Protein AF-B8JB58-F1 (afdb_monomer_lite)

Organism: Anaeromyxobacter dehalogenans (strain ATCC BAA-258 / DSM 21875 / 2CP-1) (NCBI:txid455488)

Radius of gyration: 18.58 Å; chains: 1; bounding box: 36×43×38 Å

Structure (mmCIF, N/CA/C/O backbone):
data_AF-B8JB58-F1
#
_entry.id   AF-B8JB58-F1
#
loop_
_atom_site.group_PDB
_atom_site.id
_atom_site.type_symbol
_atom_site.label_atom_id
_atom_site.label_alt_id
_atom_site.label_comp_id
_atom_site.label_asym_id
_atom_site.label_entity_id
_atom_site.label_seq_id
_atom_site.pdbx_PDB_ins_code
_atom_site.Cartn_x
_atom_site.Cartn_y
_atom_site.Cartn_z
_atom_site.occupancy
_atom_site.B_iso_or_equiv
_atom_site.auth_seq_id
_atom_site.auth_comp_id
_atom_site.auth_asym_id
_atom_site.auth_atom_id
_atom_site.pdbx_PDB_model_num
ATOM 1 N N . MET A 1 1 ? 19.565 27.646 -22.047 1.00 63.03 1 MET A N 1
ATOM 2 C CA . MET A 1 1 ? 18.203 27.073 -21.994 1.00 63.03 1 MET A CA 1
ATOM 3 C C . MET A 1 1 ? 18.299 25.704 -21.349 1.00 63.03 1 MET A C 1
ATOM 5 O O . MET A 1 1 ? 19.075 24.891 -21.829 1.00 63.03 1 MET A O 1
ATOM 9 N N . LEU A 1 2 ? 17.611 25.487 -20.227 1.00 74.00 2 LEU A N 1
ATOM 10 C CA . LEU A 1 2 ? 17.613 24.202 -19.527 1.00 74.00 2 LEU A CA 1
ATOM 11 C C . LEU A 1 2 ? 16.734 23.228 -20.325 1.00 74.00 2 LEU A C 1
ATOM 13 O O . LEU A 1 2 ? 15.554 23.510 -20.531 1.00 74.00 2 LEU A O 1
ATOM 17 N N . ALA A 1 3 ? 17.317 22.147 -20.846 1.00 80.31 3 ALA A N 1
ATOM 18 C CA . ALA A 1 3 ? 16.585 21.167 -21.642 1.00 80.31 3 ALA A CA 1
ATOM 19 C C . ALA A 1 3 ? 15.440 20.569 -20.811 1.00 80.31 3 ALA A C 1
ATOM 21 O O . ALA A 1 3 ? 15.650 20.117 -19.684 1.00 80.31 3 ALA A O 1
ATOM 22 N N . LYS A 1 4 ? 14.223 20.596 -21.360 1.00 81.19 4 LYS A N 1
ATOM 23 C CA . LYS A 1 4 ? 13.049 20.000 -20.721 1.00 81.19 4 LYS A CA 1
ATOM 24 C C . LYS A 1 4 ? 13.224 18.476 -20.767 1.00 81.19 4 LYS A C 1
ATOM 26 O O . LYS A 1 4 ? 13.422 17.954 -21.864 1.00 81.19 4 LYS A O 1
ATOM 31 N N . PRO A 1 5 ? 13.188 17.759 -19.633 1.00 81.38 5 PRO A N 1
ATOM 32 C CA . PRO A 1 5 ? 13.223 16.306 -19.673 1.00 81.38 5 PRO A CA 1
ATOM 33 C C . PRO A 1 5 ? 11.970 15.806 -20.403 1.00 81.38 5 PRO A C 1
ATOM 35 O O . PRO A 1 5 ? 10.851 16.147 -20.022 1.00 81.38 5 PRO A O 1
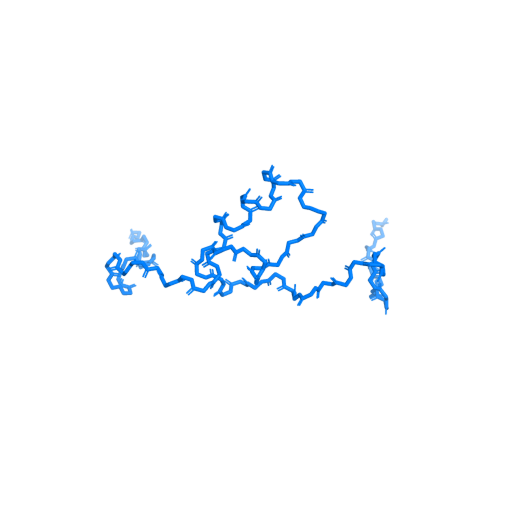ATOM 38 N N . CYS A 1 6 ? 12.177 15.022 -21.460 1.00 82.56 6 CYS A N 1
ATOM 39 C CA . CYS A 1 6 ? 11.127 14.356 -22.229 1.00 82.56 6 CYS A CA 1
ATOM 40 C C . CYS A 1 6 ? 11.206 12.850 -21.942 1.00 82.56 6 CYS A C 1
ATOM 42 O O . CYS A 1 6 ? 11.837 12.119 -22.709 1.00 82.56 6 CYS A O 1
ATOM 44 N N . PRO A 1 7 ? 10.662 12.378 -20.806 1.00 83.50 7 PRO A N 1
ATOM 45 C CA . PRO A 1 7 ? 10.643 10.955 -20.508 1.00 83.50 7 PRO A CA 1
ATOM 46 C C . PRO A 1 7 ? 9.846 10.215 -21.587 1.00 83.50 7 PRO A C 1
ATOM 48 O O . PRO A 1 7 ? 8.810 10.691 -22.046 1.00 83.50 7 PRO A O 1
ATOM 51 N N . THR A 1 8 ? 10.360 9.066 -22.016 1.00 83.62 8 THR A N 1
ATOM 52 C CA . THR A 1 8 ? 9.675 8.184 -22.968 1.00 83.62 8 THR A CA 1
ATOM 53 C C . THR A 1 8 ? 8.971 7.082 -22.191 1.00 83.62 8 THR A C 1
ATOM 55 O O . THR A 1 8 ? 9.542 6.551 -21.237 1.00 83.62 8 THR A O 1
ATOM 58 N N . GLU A 1 9 ? 7.742 6.760 -22.596 1.00 80.50 9 GLU A N 1
ATOM 59 C CA . GLU A 1 9 ? 6.982 5.644 -22.032 1.00 80.50 9 GLU A CA 1
ATOM 60 C C . GLU A 1 9 ? 7.774 4.343 -22.135 1.00 80.50 9 GLU A C 1
ATOM 62 O O . GLU A 1 9 ? 8.386 4.032 -23.162 1.00 80.50 9 GLU A O 1
ATOM 67 N N . LEU A 1 10 ? 7.759 3.579 -21.050 1.00 74.75 10 LEU A N 1
ATOM 68 C CA . LEU A 1 10 ? 8.480 2.326 -20.989 1.00 74.75 10 LEU A CA 1
ATOM 69 C C . LEU A 1 10 ? 7.581 1.213 -21.538 1.00 74.75 10 LEU A C 1
ATOM 71 O O . LEU A 1 10 ? 6.621 0.799 -20.896 1.00 74.75 10 LEU A O 1
ATOM 75 N N . THR A 1 11 ? 7.890 0.721 -22.736 1.00 79.38 11 THR A N 1
ATOM 76 C CA . THR A 1 11 ? 7.073 -0.287 -23.440 1.00 79.38 11 THR A CA 1
ATOM 77 C C . THR A 1 11 ? 7.154 -1.688 -22.827 1.00 79.38 11 THR A C 1
ATOM 79 O O . THR A 1 11 ? 6.333 -2.547 -23.142 1.00 79.38 11 THR A O 1
ATOM 82 N N . THR A 1 12 ? 8.123 -1.928 -21.943 1.00 66.06 12 THR A N 1
ATOM 83 C CA . THR A 1 12 ? 8.329 -3.196 -21.232 1.00 66.06 12 THR A CA 1
ATOM 84 C C . THR A 1 12 ? 8.677 -2.930 -19.771 1.00 66.06 12 THR A C 1
ATOM 86 O O . THR A 1 12 ? 9.378 -1.959 -19.504 1.00 66.06 12 THR A O 1
ATOM 89 N N . PRO A 1 13 ? 8.296 -3.786 -18.809 1.00 65.38 13 PRO A N 1
ATOM 90 C CA . PRO A 1 13 ? 8.732 -3.632 -17.424 1.00 65.38 13 PRO A CA 1
ATOM 91 C C . PRO A 1 13 ? 10.263 -3.561 -17.325 1.00 65.38 13 PRO A C 1
ATOM 93 O O . PRO A 1 13 ? 10.955 -4.340 -17.975 1.00 65.38 13 PRO A O 1
ATOM 96 N N . ILE A 1 14 ? 10.797 -2.688 -16.459 1.00 70.88 14 ILE A N 1
ATOM 97 C CA . ILE A 1 14 ? 12.250 -2.611 -16.172 1.00 70.88 14 ILE A CA 1
ATOM 98 C C . ILE A 1 14 ? 12.788 -3.976 -15.701 1.00 70.88 14 ILE A C 1
ATOM 100 O O . ILE A 1 14 ? 13.971 -4.270 -15.844 1.00 70.88 14 ILE A O 1
ATOM 104 N N . ASN A 1 15 ? 11.914 -4.821 -15.146 1.00 62.97 15 ASN A N 1
ATOM 105 C CA . ASN A 1 15 ? 12.249 -6.153 -14.671 1.00 62.97 15 ASN A CA 1
ATOM 106 C C . ASN A 1 15 ? 11.241 -7.199 -15.205 1.00 62.97 15 ASN A C 1
ATOM 108 O O . ASN A 1 15 ? 10.197 -7.400 -14.581 1.00 62.97 15 ASN A O 1
ATOM 112 N N . PRO A 1 16 ? 11.514 -7.828 -16.365 1.00 56.91 16 PRO A N 1
ATOM 113 C CA . PRO A 1 16 ? 10.571 -8.724 -17.043 1.00 56.91 16 PRO A CA 1
ATOM 114 C C . PRO A 1 16 ? 10.340 -10.058 -16.312 1.00 56.91 16 PRO A C 1
ATOM 116 O O . PRO A 1 16 ? 9.239 -10.591 -16.393 1.00 56.91 16 PRO A O 1
ATOM 119 N N . ASP A 1 17 ? 11.308 -10.552 -15.528 1.00 52.50 17 ASP A N 1
ATOM 120 C CA . ASP A 1 17 ? 11.146 -11.748 -14.674 1.00 52.50 17 ASP A CA 1
ATOM 121 C C . ASP A 1 17 ? 10.271 -11.494 -13.434 1.00 52.50 17 ASP A C 1
ATOM 123 O O . ASP A 1 17 ? 9.930 -12.410 -12.687 1.00 52.50 17 ASP A O 1
ATOM 127 N N . ARG A 1 18 ? 9.926 -10.230 -13.169 1.00 53.94 18 ARG A N 1
ATOM 128 C CA . ARG A 1 18 ? 9.216 -9.791 -11.964 1.00 53.94 18 ARG A CA 1
ATOM 129 C C . ARG A 1 18 ? 7.978 -9.005 -12.340 1.00 53.94 18 ARG A C 1
ATOM 131 O O . ARG A 1 18 ? 7.826 -7.851 -11.932 1.00 53.94 18 ARG A O 1
ATOM 138 N N . GLY A 1 19 ? 7.112 -9.646 -13.128 1.00 51.47 19 GLY A N 1
ATOM 139 C CA . GLY A 1 19 ? 5.764 -9.155 -13.387 1.00 51.47 19 GLY A CA 1
ATOM 140 C C . GLY A 1 19 ? 5.166 -8.577 -12.105 1.00 51.47 19 GLY A C 1
ATOM 141 O O . GLY A 1 19 ? 5.269 -9.168 -11.027 1.00 51.47 19 GLY A O 1
ATOM 142 N N . VAL A 1 20 ? 4.612 -7.370 -12.192 1.00 56.31 20 VAL A N 1
ATOM 143 C CA . VAL A 1 20 ? 3.893 -6.790 -11.061 1.00 56.31 20 VAL A CA 1
ATOM 144 C C . VAL A 1 20 ? 2.596 -7.590 -10.972 1.00 56.31 20 VAL A C 1
ATOM 146 O O . VAL A 1 20 ? 1.653 -7.304 -11.697 1.00 56.31 20 VAL A O 1
ATOM 149 N N . GLU A 1 21 ? 2.566 -8.642 -10.144 1.00 56.41 21 GLU A N 1
ATOM 150 C CA . GLU A 1 21 ? 1.389 -9.524 -9.983 1.00 56.41 21 GLU A CA 1
ATOM 151 C C . GLU A 1 21 ? 0.120 -8.760 -9.545 1.00 56.41 21 GLU A C 1
ATOM 153 O O . GLU A 1 21 ? -0.990 -9.275 -9.596 1.00 56.41 21 GLU A O 1
ATOM 158 N N . GLY A 1 22 ? 0.281 -7.493 -9.173 1.00 62.41 22 GLY A N 1
ATOM 159 C CA . GLY A 1 22 ? -0.724 -6.443 -9.231 1.00 62.41 22 GLY A CA 1
ATOM 160 C C . GLY A 1 22 ? -0.028 -5.105 -9.002 1.00 62.41 22 GLY A C 1
ATOM 161 O O . GLY A 1 22 ? 0.984 -5.047 -8.300 1.00 62.41 22 GLY A O 1
ATOM 162 N N . HIS A 1 23 ? -0.518 -4.020 -9.598 1.00 59.47 23 HIS A N 1
ATOM 163 C CA . HIS A 1 23 ? -0.004 -2.693 -9.258 1.00 59.47 23 HIS A CA 1
ATOM 164 C C . HIS A 1 23 ? -0.298 -2.374 -7.786 1.00 59.47 23 HIS A C 1
ATOM 166 O O . HIS A 1 23 ? -1.263 -2.879 -7.210 1.00 59.47 23 HIS A O 1
ATOM 172 N N . ARG A 1 24 ? 0.540 -1.525 -7.177 1.00 68.50 24 ARG A N 1
ATOM 173 C CA . ARG A 1 24 ? 0.311 -0.977 -5.832 1.00 68.50 24 ARG A CA 1
ATOM 174 C C . ARG A 1 24 ? -1.145 -0.519 -5.726 1.00 68.50 24 ARG A C 1
ATOM 176 O O . ARG A 1 24 ? -1.561 0.359 -6.475 1.00 68.50 24 ARG A O 1
ATOM 183 N N . ASN A 1 25 ? -1.916 -1.134 -4.835 1.00 72.75 25 ASN A N 1
ATOM 184 C CA . ASN A 1 25 ? -3.331 -0.818 -4.699 1.00 72.75 25 ASN A CA 1
ATOM 1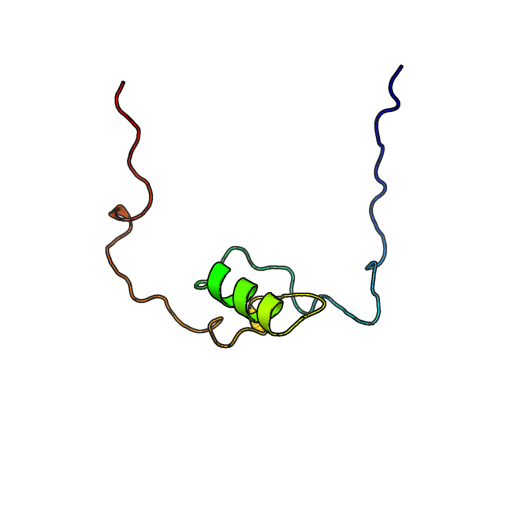85 C C . ASN A 1 25 ? -3.503 0.242 -3.611 1.00 72.75 25 ASN A C 1
ATOM 187 O O . ASN A 1 25 ? -3.365 -0.079 -2.436 1.00 72.75 25 ASN A O 1
ATOM 191 N N . LEU A 1 26 ? -3.806 1.485 -3.993 1.00 74.00 26 LEU A N 1
ATOM 192 C CA . LEU A 1 26 ? -4.061 2.579 -3.045 1.00 74.00 26 LEU A CA 1
ATOM 193 C C . LEU A 1 26 ? -5.299 2.337 -2.165 1.00 74.00 26 LEU A C 1
ATOM 195 O O . LEU A 1 26 ? -5.405 2.935 -1.104 1.00 74.00 26 LEU A O 1
ATOM 199 N N . PHE A 1 27 ? -6.205 1.444 -2.572 1.00 81.56 27 PHE A N 1
ATOM 200 C CA . PHE A 1 27 ? -7.397 1.059 -1.808 1.00 81.56 27 PHE A CA 1
ATOM 201 C C . PHE A 1 27 ? -7.148 -0.124 -0.857 1.00 81.56 27 PHE A C 1
ATOM 203 O O . PHE A 1 27 ? -8.081 -0.782 -0.412 1.00 81.56 27 PHE A O 1
ATOM 210 N N . CYS A 1 28 ? -5.885 -0.444 -0.580 1.00 85.62 28 CYS A N 1
ATOM 211 C CA . CYS A 1 28 ? -5.500 -1.461 0.393 1.00 85.62 28 CYS A CA 1
ATOM 212 C C . CYS A 1 28 ? -5.862 -0.992 1.811 1.00 85.62 28 CYS A C 1
ATOM 214 O O . CYS A 1 28 ? -5.318 0.011 2.270 1.00 85.62 28 CYS A O 1
ATOM 216 N N . ASN A 1 29 ? -6.724 -1.735 2.514 1.00 87.19 29 ASN A N 1
ATOM 217 C CA . ASN A 1 29 ? -7.174 -1.403 3.875 1.00 87.19 29 ASN A CA 1
ATOM 218 C C . ASN A 1 29 ? -6.015 -1.114 4.842 1.00 87.19 29 ASN A C 1
ATOM 220 O O . ASN A 1 29 ? -6.072 -0.174 5.626 1.00 87.19 29 ASN A O 1
ATOM 224 N N . PHE A 1 30 ? -4.942 -1.898 4.742 1.00 89.62 30 PHE A N 1
ATOM 225 C CA . PHE A 1 30 ? -3.745 -1.771 5.572 1.00 89.62 30 PHE A CA 1
ATOM 226 C C . PHE A 1 30 ? -2.517 -1.421 4.726 1.00 89.62 30 PHE A C 1
ATOM 228 O O . PHE A 1 30 ? -1.471 -2.062 4.845 1.00 89.62 30 PHE A O 1
ATOM 235 N N . TYR A 1 31 ? -2.652 -0.431 3.833 1.00 89.75 31 TYR A N 1
ATOM 236 C CA . TYR A 1 31 ? -1.609 -0.038 2.876 1.00 89.75 31 TYR A CA 1
ATOM 237 C C . TYR A 1 31 ? -0.235 0.131 3.535 1.00 89.75 31 TYR A C 1
ATOM 239 O O . TYR A 1 31 ? 0.722 -0.528 3.126 1.00 89.75 31 TYR A O 1
ATOM 247 N N . ASP A 1 32 ? -0.156 0.960 4.577 1.00 91.00 32 ASP A N 1
ATOM 248 C CA . ASP A 1 32 ? 1.106 1.292 5.244 1.00 91.00 32 ASP A CA 1
ATOM 249 C C . ASP A 1 32 ? 1.719 0.070 5.932 1.00 91.00 32 ASP A C 1
ATOM 251 O O . ASP A 1 32 ? 2.891 -0.238 5.726 1.00 91.00 32 ASP A O 1
ATOM 255 N N . SER A 1 33 ? 0.918 -0.701 6.671 1.00 93.06 33 SER A N 1
ATOM 256 C CA . SER A 1 33 ? 1.398 -1.913 7.346 1.00 93.06 33 SER A CA 1
ATOM 257 C C . SER A 1 33 ? 1.896 -2.968 6.355 1.00 93.06 33 SER A C 1
ATOM 259 O O . SER A 1 33 ? 2.918 -3.617 6.585 1.00 93.06 33 SER A O 1
ATOM 261 N N . CYS A 1 34 ? 1.207 -3.120 5.225 1.00 91.12 34 CYS A N 1
ATOM 262 C CA . CYS A 1 34 ? 1.618 -4.026 4.163 1.00 91.12 34 CYS A CA 1
ATOM 263 C C . CYS A 1 34 ? 2.883 -3.553 3.442 1.00 91.12 34 CYS A C 1
ATOM 265 O O . CYS A 1 34 ? 3.703 -4.384 3.043 1.00 91.12 34 CYS A O 1
ATOM 267 N N . LEU A 1 35 ? 3.054 -2.242 3.265 1.00 91.31 35 LEU A N 1
ATOM 268 C CA . LEU A 1 35 ? 4.270 -1.667 2.704 1.00 91.31 35 LEU A CA 1
ATOM 269 C C . LEU A 1 35 ? 5.460 -1.879 3.652 1.00 91.31 35 LEU A C 1
ATOM 271 O O . LEU A 1 35 ? 6.520 -2.329 3.209 1.00 91.31 35 LEU A O 1
ATOM 275 N N . ASP A 1 36 ? 5.267 -1.645 4.949 1.00 94.06 36 ASP A N 1
ATOM 276 C CA . ASP A 1 36 ? 6.269 -1.885 5.989 1.00 94.06 36 ASP A CA 1
ATOM 277 C C . ASP A 1 36 ? 6.722 -3.348 6.025 1.00 94.06 36 ASP A C 1
ATOM 279 O O . ASP 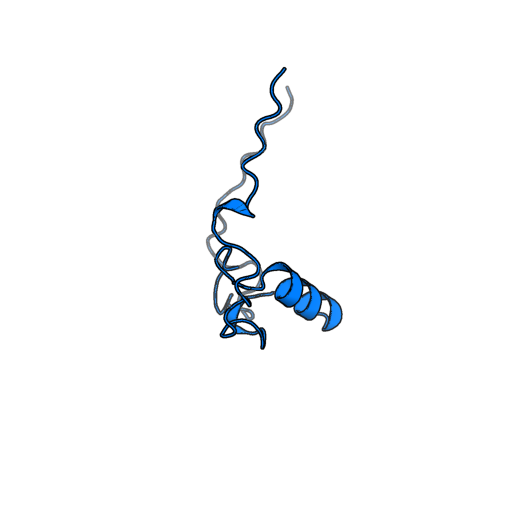A 1 36 ? 7.916 -3.631 6.152 1.00 94.06 36 ASP A O 1
ATOM 283 N N . GLU A 1 37 ? 5.791 -4.298 5.898 1.00 92.94 37 GLU A N 1
ATOM 284 C CA . GLU A 1 37 ? 6.120 -5.724 5.833 1.00 92.94 37 GLU A CA 1
ATOM 285 C C . GLU A 1 37 ? 7.014 -6.041 4.625 1.00 92.94 37 GLU A C 1
ATOM 287 O O . GLU A 1 37 ? 8.001 -6.771 4.755 1.00 92.94 37 GLU A O 1
ATOM 292 N N . ALA A 1 38 ? 6.716 -5.453 3.465 1.00 91.25 38 ALA A N 1
ATOM 293 C CA . ALA A 1 38 ? 7.512 -5.619 2.253 1.00 91.25 38 ALA A CA 1
ATOM 294 C C . ALA A 1 38 ? 8.955 -5.143 2.451 1.00 91.25 38 ALA A C 1
ATOM 296 O O . ALA A 1 38 ? 9.899 -5.836 2.064 1.00 91.25 38 ALA A O 1
ATOM 297 N N . VAL A 1 39 ? 9.121 -3.976 3.083 1.00 93.12 39 VAL A N 1
ATOM 298 C CA . VAL A 1 39 ? 10.431 -3.391 3.390 1.00 93.12 39 VAL A CA 1
ATOM 299 C C . VAL A 1 39 ? 11.189 -4.277 4.376 1.00 93.12 39 VAL A C 1
ATOM 301 O O . VAL A 1 39 ? 12.328 -4.654 4.102 1.00 93.12 39 VAL A O 1
ATOM 304 N N . LYS A 1 40 ? 10.551 -4.684 5.482 1.00 95.12 40 LYS A N 1
ATOM 3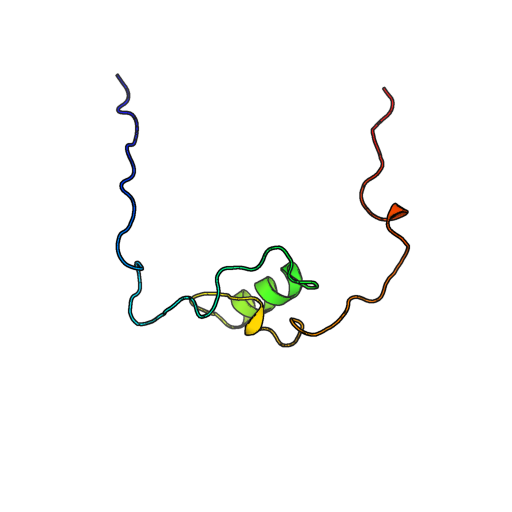05 C CA . LYS A 1 40 ? 11.158 -5.560 6.501 1.00 95.12 40 LYS A CA 1
ATOM 306 C C . LYS A 1 40 ? 11.616 -6.899 5.922 1.00 95.12 40 LYS A C 1
ATOM 308 O O . LYS A 1 40 ? 12.643 -7.427 6.338 1.00 95.12 40 LYS A O 1
ATOM 313 N N . ARG A 1 41 ? 10.875 -7.447 4.955 1.00 91.50 41 ARG A N 1
ATOM 314 C CA . ARG A 1 41 ? 11.198 -8.711 4.274 1.00 91.50 41 ARG A CA 1
ATOM 315 C C . ARG A 1 41 ? 12.121 -8.542 3.060 1.00 91.50 41 ARG A C 1
ATOM 317 O O . ARG A 1 41 ? 12.409 -9.535 2.395 1.00 91.50 41 ARG A O 1
ATOM 324 N N . GLY A 1 42 ? 12.562 -7.323 2.742 1.00 88.94 42 GLY A N 1
ATOM 325 C CA . GLY A 1 42 ? 13.463 -7.055 1.619 1.00 88.94 42 GLY A CA 1
ATOM 326 C C . GLY A 1 42 ? 12.855 -7.390 0.255 1.00 88.94 42 GLY A C 1
ATOM 327 O O . GLY A 1 42 ? 13.545 -7.890 -0.635 1.00 88.94 42 GLY A O 1
ATOM 328 N N . TRP A 1 43 ? 11.549 -7.180 0.080 1.00 86.81 43 TRP A N 1
ATOM 329 C CA . TRP A 1 43 ? 10.899 -7.455 -1.194 1.00 86.81 43 TRP A CA 1
ATOM 330 C C . TRP A 1 43 ? 11.394 -6.496 -2.273 1.00 86.81 43 TRP A C 1
ATOM 332 O O . TRP A 1 43 ? 11.384 -5.280 -2.116 1.00 86.81 43 TRP A O 1
ATOM 342 N N . ASN A 1 44 ? 11.761 -7.056 -3.421 1.00 80.69 44 ASN A N 1
ATOM 343 C CA . ASN A 1 44 ? 12.185 -6.271 -4.579 1.00 80.69 44 ASN A CA 1
ATOM 344 C C . ASN A 1 44 ? 11.060 -5.422 -5.198 1.00 80.69 44 ASN A C 1
ATOM 346 O O . ASN A 1 44 ? 11.323 -4.470 -5.925 1.00 80.69 44 ASN A O 1
ATOM 350 N N . SER A 1 45 ? 9.811 -5.827 -4.979 1.00 77.38 45 SER A N 1
ATOM 351 C CA . SER A 1 45 ? 8.603 -5.133 -5.413 1.00 77.38 45 SER A CA 1
ATOM 352 C C . SER A 1 45 ? 7.466 -5.507 -4.470 1.00 77.38 45 SER A C 1
ATOM 354 O O . SER A 1 45 ? 7.490 -6.578 -3.858 1.00 77.38 45 SER A O 1
ATOM 356 N N . TRP A 1 46 ? 6.470 -4.635 -4.360 1.00 82.75 46 TRP A N 1
ATOM 357 C CA . TRP A 1 46 ? 5.342 -4.809 -3.459 1.00 82.75 46 TRP A CA 1
ATOM 358 C C . TRP A 1 46 ? 4.012 -4.681 -4.197 1.00 82.75 46 TRP A C 1
ATOM 360 O O . TRP A 1 46 ? 3.824 -3.785 -5.019 1.00 82.75 46 TRP A O 1
ATOM 370 N N . THR A 1 47 ? 3.089 -5.567 -3.836 1.00 84.62 47 THR A N 1
ATOM 371 C CA . THR A 1 47 ? 1.661 -5.472 -4.130 1.00 84.62 47 THR A CA 1
ATOM 372 C C . THR A 1 47 ? 0.900 -5.806 -2.856 1.00 84.62 47 THR A C 1
ATOM 374 O O . THR A 1 47 ? 1.333 -6.672 -2.088 1.00 84.62 47 THR A O 1
ATOM 377 N N . CYS A 1 48 ? -0.230 -5.133 -2.633 1.00 86.31 48 CYS A N 1
ATOM 378 C CA . CYS A 1 48 ? -1.021 -5.362 -1.433 1.00 86.31 48 CYS A CA 1
ATOM 379 C C . CYS A 1 48 ? -1.501 -6.821 -1.364 1.00 86.31 48 CYS A C 1
ATOM 381 O O . CYS A 1 48 ? -1.404 -7.408 -0.301 1.00 86.31 48 CYS A O 1
ATOM 383 N N . THR A 1 49 ? -1.862 -7.472 -2.478 1.00 85.94 49 THR A N 1
ATOM 384 C CA . THR A 1 49 ? -2.370 -8.866 -2.495 1.00 85.94 49 THR A CA 1
ATOM 385 C C . THR A 1 49 ? -1.416 -9.917 -1.918 1.00 85.94 49 THR A C 1
ATOM 387 O O . THR A 1 49 ? -1.856 -11.002 -1.550 1.00 85.94 49 THR A O 1
ATOM 390 N N . ARG A 1 50 ? -0.115 -9.616 -1.817 1.00 84.62 50 ARG A N 1
ATOM 391 C CA . ARG A 1 50 ? 0.892 -10.508 -1.217 1.00 84.62 50 ARG A CA 1
ATOM 392 C C . ARG A 1 50 ? 1.012 -10.365 0.303 1.00 84.62 50 ARG A C 1
ATOM 394 O O . ARG A 1 50 ? 1.690 -11.172 0.935 1.00 84.62 50 ARG A O 1
ATOM 401 N N . CYS A 1 51 ? 0.413 -9.330 0.876 1.00 87.50 51 CYS A N 1
ATOM 402 C CA . CYS A 1 51 ? 0.395 -9.066 2.307 1.00 87.50 51 CYS A CA 1
ATOM 403 C C . CYS A 1 51 ? -0.700 -9.882 2.997 1.00 87.50 51 CYS A C 1
ATOM 405 O O . CYS A 1 51 ? -1.805 -10.018 2.472 1.00 87.50 51 CYS A O 1
ATOM 407 N N . GLN A 1 52 ? -0.433 -10.362 4.211 1.00 88.75 52 GLN A N 1
ATOM 408 C CA . GLN A 1 52 ? -1.419 -11.136 4.979 1.00 88.75 52 GLN A CA 1
ATOM 409 C C . GLN A 1 52 ?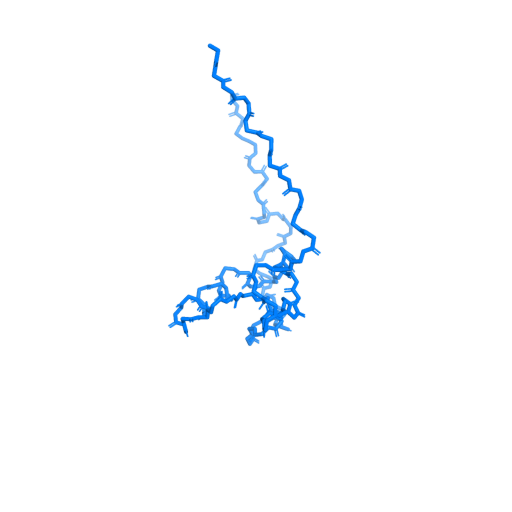 -2.625 -10.289 5.410 1.00 88.75 52 GLN A C 1
ATOM 411 O O . GLN A 1 52 ? -3.722 -10.816 5.563 1.00 88.75 52 GLN A O 1
ATOM 416 N N . LEU A 1 53 ? -2.443 -8.972 5.547 1.00 88.06 53 LEU A N 1
ATOM 417 C CA . LEU A 1 53 ? -3.502 -8.037 5.933 1.00 88.06 53 LEU A CA 1
ATOM 418 C C . LEU A 1 53 ? -4.379 -7.584 4.753 1.00 88.06 53 LEU A C 1
ATOM 420 O O . LEU A 1 53 ? -5.348 -6.870 4.967 1.00 88.06 53 LEU A O 1
ATOM 424 N N . HIS A 1 54 ? -4.085 -7.987 3.511 1.00 84.94 54 HIS A N 1
ATOM 425 C CA . HIS A 1 54 ? -4.837 -7.531 2.331 1.00 84.94 54 HIS A CA 1
ATOM 426 C C . HIS A 1 54 ? -6.339 -7.816 2.401 1.00 84.94 54 HIS A C 1
ATOM 428 O O . HIS A 1 54 ? -7.136 -7.002 1.949 1.00 84.94 54 HIS A O 1
ATOM 434 N N . ALA A 1 55 ? -6.711 -8.978 2.940 1.00 85.62 55 ALA A N 1
ATOM 435 C CA . ALA A 1 55 ? -8.101 -9.409 3.057 1.00 85.62 55 ALA A CA 1
ATOM 436 C C . ALA A 1 55 ? -8.726 -9.061 4.417 1.00 85.62 55 ALA A C 1
ATOM 438 O O . ALA A 1 55 ? -9.880 -9.404 4.657 1.00 85.62 55 ALA A O 1
ATOM 439 N N . ALA A 1 56 ? -7.968 -8.428 5.316 1.00 89.12 56 ALA A N 1
ATOM 440 C CA . ALA A 1 56 ? -8.492 -8.014 6.603 1.00 89.12 56 ALA A CA 1
ATOM 441 C C . ALA A 1 56 ? -9.323 -6.736 6.433 1.00 89.12 56 ALA A C 1
ATOM 443 O O . ALA A 1 56 ? -8.936 -5.807 5.714 1.00 89.12 56 ALA A O 1
ATOM 444 N N . GLU A 1 57 ? -10.466 -6.691 7.108 1.00 85.31 57 GLU A N 1
ATOM 445 C CA . GLU A 1 57 ? -11.233 -5.462 7.266 1.00 85.31 57 GLU A CA 1
ATOM 446 C C . GLU A 1 57 ? -10.661 -4.673 8.449 1.00 85.31 57 GLU A C 1
ATOM 448 O O . GLU A 1 57 ? -10.334 -5.271 9.479 1.00 85.31 57 GLU A O 1
ATOM 453 N N . PRO A 1 58 ? -10.484 -3.350 8.314 1.00 78.56 58 PRO A N 1
ATOM 454 C CA . PRO A 1 58 ? -10.086 -2.524 9.436 1.00 78.56 58 PRO A CA 1
ATOM 455 C C . PRO A 1 58 ? -11.202 -2.530 10.475 1.00 78.56 58 PRO A C 1
ATOM 457 O O . PRO A 1 58 ? -12.384 -2.448 10.136 1.00 78.56 58 PRO A O 1
ATOM 460 N N . GLU A 1 59 ? -10.826 -2.605 11.749 1.00 79.69 59 GLU A N 1
ATOM 461 C CA . GLU A 1 59 ? -11.774 -2.314 12.815 1.00 79.69 59 GLU A CA 1
ATOM 462 C C . GLU A 1 59 ? -12.263 -0.876 12.610 1.00 79.69 59 GLU A C 1
ATOM 464 O O . GLU A 1 59 ? -11.467 0.053 12.458 1.00 79.69 59 GLU A O 1
ATOM 469 N N . VAL A 1 60 ? -13.581 -0.693 12.519 1.00 68.94 60 VAL A N 1
ATOM 470 C CA . VAL A 1 60 ? -14.181 0.628 12.318 1.00 68.94 60 VAL A CA 1
ATOM 471 C C . VAL A 1 60 ? -14.095 1.394 13.639 1.00 68.94 60 VAL A C 1
ATOM 473 O O . VAL A 1 60 ? -15.060 1.460 14.399 1.00 68.94 60 VAL A O 1
ATOM 476 N N . GLU A 1 61 ? -12.932 1.966 13.947 1.00 61.34 61 GLU A N 1
ATOM 477 C CA . GLU A 1 61 ? -12.799 2.925 15.044 1.00 61.34 61 GLU A CA 1
ATOM 478 C C . GLU A 1 61 ? -13.283 4.306 14.583 1.00 61.34 61 GLU A C 1
ATOM 480 O O 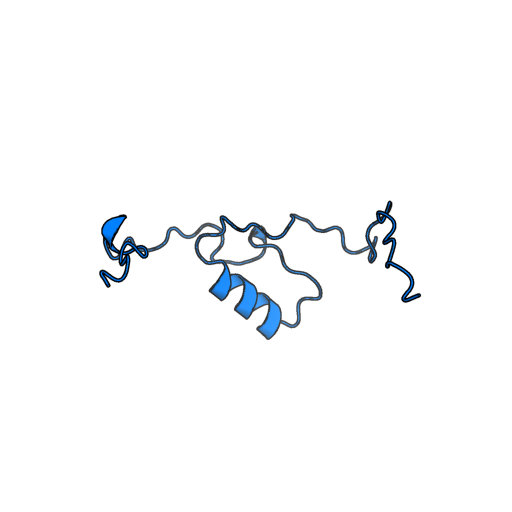. GLU A 1 61 ? -12.540 5.171 14.117 1.00 61.34 61 GLU A O 1
ATOM 485 N N . GLY A 1 62 ? -14.596 4.494 14.722 1.00 61.72 62 GLY A N 1
ATOM 486 C CA . GLY A 1 62 ? -15.292 5.740 14.426 1.00 61.72 62 GLY A CA 1
ATOM 487 C C . GLY A 1 62 ? -15.738 5.853 12.967 1.00 61.72 62 GLY A C 1
ATOM 488 O O . GLY A 1 62 ? -15.104 5.350 12.043 1.00 61.72 62 GLY A O 1
ATOM 489 N N . GLY A 1 63 ? -16.904 6.474 12.771 1.00 61.22 63 GLY A N 1
ATOM 490 C CA . GLY A 1 63 ? -17.504 6.653 11.451 1.00 61.22 63 GLY A CA 1
ATOM 491 C C . GLY A 1 63 ? -16.670 7.550 10.530 1.00 61.22 63 GLY A C 1
ATOM 492 O O . GLY A 1 63 ? -15.602 8.034 10.889 1.00 61.22 63 GLY A O 1
ATOM 493 N N . ILE A 1 64 ? -17.205 7.845 9.341 1.00 61.41 64 ILE A N 1
ATOM 494 C CA . ILE A 1 64 ? -16.591 8.742 8.338 1.00 61.41 64 ILE A CA 1
ATOM 495 C C . ILE A 1 64 ? -16.133 10.110 8.894 1.00 61.41 64 ILE A C 1
ATOM 497 O O . ILE A 1 64 ? -15.325 10.798 8.276 1.00 61.41 64 ILE A O 1
ATOM 501 N N . GLU A 1 65 ? -16.642 10.493 10.063 1.00 63.69 65 GLU A N 1
ATOM 502 C CA . GLU A 1 65 ? -16.311 11.698 10.822 1.00 63.69 65 GLU A CA 1
ATOM 503 C C . GLU A 1 65 ? -14.873 11.698 11.376 1.00 63.69 65 GLU A C 1
ATOM 505 O O . GLU A 1 65 ? -14.301 12.770 11.571 1.00 63.69 65 GLU A O 1
ATOM 510 N N . SER A 1 66 ? -14.269 10.519 11.573 1.00 62.50 66 SER A N 1
ATOM 511 C CA . SER A 1 66 ? -12.878 10.349 12.020 1.00 62.50 66 SER A CA 1
ATOM 512 C C . SER A 1 66 ? -11.852 10.738 10.949 1.00 62.50 66 SER A C 1
ATOM 514 O O . SER A 1 66 ? -10.695 11.023 11.261 1.00 62.50 66 SER A O 1
ATOM 516 N N . TYR A 1 67 ? -12.256 10.756 9.677 1.00 62.72 67 TYR A N 1
ATOM 517 C CA . TYR A 1 67 ? -11.393 11.166 8.574 1.00 62.72 67 TYR A CA 1
ATOM 518 C C . TYR A 1 67 ? -11.407 12.694 8.454 1.00 62.72 67 TYR A C 1
ATOM 520 O O . TYR A 1 67 ? -12.442 13.333 8.625 1.00 62.72 67 TYR A O 1
ATOM 528 N N . ALA A 1 68 ? -10.238 13.282 8.181 1.00 68.12 68 ALA A N 1
ATOM 529 C CA . ALA A 1 68 ? -9.931 14.713 8.278 1.00 68.12 68 ALA A CA 1
ATOM 530 C C . ALA A 1 68 ? -11.024 15.672 7.738 1.00 68.12 68 ALA A C 1
ATOM 532 O O . ALA A 1 68 ? -10.976 16.129 6.598 1.00 68.12 68 ALA A O 1
ATOM 533 N N . THR A 1 69 ? -11.972 16.055 8.596 1.00 63.75 69 THR A N 1
ATOM 534 C CA . THR A 1 69 ? -12.994 17.088 8.342 1.00 63.75 69 THR A CA 1
ATOM 535 C C . THR A 1 69 ? -12.591 18.461 8.881 1.00 63.75 69 THR A C 1
ATOM 537 O O . THR A 1 69 ? -13.305 19.446 8.686 1.00 63.75 69 THR A O 1
ATOM 540 N N . GLN A 1 70 ? -11.422 18.572 9.519 1.00 65.38 70 GLN A N 1
ATOM 541 C CA . GLN A 1 70 ? -10.947 19.826 10.096 1.00 65.38 70 GLN A CA 1
ATOM 542 C C . GLN A 1 70 ? -10.461 20.794 9.007 1.00 65.38 70 GLN A C 1
ATOM 544 O O . GLN A 1 70 ? -9.267 20.937 8.744 1.00 65.38 70 GLN A O 1
ATOM 549 N N . ARG A 1 71 ? -11.392 21.530 8.390 1.00 63.91 71 ARG A N 1
ATOM 550 C CA . ARG A 1 71 ? -11.059 22.828 7.795 1.00 63.91 71 ARG A CA 1
ATOM 551 C C . ARG A 1 71 ? -10.723 23.771 8.943 1.00 63.91 71 ARG A C 1
ATOM 553 O O . ARG A 1 71 ? -11.583 24.075 9.764 1.00 63.91 71 ARG A O 1
ATOM 560 N N . ARG A 1 72 ? -9.469 24.219 9.011 1.00 65.31 72 ARG A N 1
ATOM 561 C CA . ARG A 1 72 ? -9.053 25.277 9.936 1.00 65.31 72 ARG A CA 1
ATOM 562 C C . ARG A 1 72 ? -9.898 26.515 9.622 1.00 65.31 72 ARG A C 1
ATOM 564 O O . ARG A 1 72 ? -9.758 27.081 8.540 1.00 65.31 72 ARG A O 1
ATOM 571 N N . LEU A 1 73 ? -10.807 26.884 10.521 1.00 66.12 73 LEU A N 1
ATOM 572 C CA . LEU A 1 73 ? -11.462 28.186 10.456 1.00 66.12 73 LEU A CA 1
ATOM 573 C C . LEU A 1 73 ? -10.393 29.231 10.793 1.00 66.12 73 LEU A C 1
ATOM 575 O O . LEU A 1 73 ? -9.710 29.101 11.811 1.00 66.12 73 LEU A O 1
ATOM 579 N N . VAL A 1 74 ? -10.191 30.169 9.867 1.00 63.75 74 VAL A N 1
ATOM 580 C CA . VAL A 1 74 ? -9.325 31.345 10.031 1.00 63.75 74 VAL A CA 1
ATOM 581 C C . VAL A 1 74 ? -10.077 32.395 10.830 1.00 63.75 74 VAL A C 1
ATOM 583 O O . VAL A 1 74 ? -11.278 32.581 10.529 1.00 63.75 74 VAL A O 1
#

Foldseek 3Di:
DPDDDDDDDDPAPPDNVCPPPDPADPPQQPSPVQVVVCVVVVPPDDHLVVGPCRPPHDDCPDDPVPPPPDPPDD

Secondary structure (DSSP, 8-state):
-PPPP-PPP-SS-S-TTS--SS---TT-TTHHHHHHHHHHTT-SS--GGGSGGGGPPPP--S-GGGS-------

Sequence (74 aa):
MLAKPCPTELTTPINPDRGVEGHRNLFCNFYDSCLDEAVKRGWNSWTCTRCQLHAAEPEVEGGIESYATQRRLV

pLDDT: mean 76.19, std 12.38, range [51.47, 95.12]